Protein AF-A0A4Y2VXZ9-F1 (afdb_monomer)

Solvent-accessible surface area (backbone atoms only — not comparable to full-atom values): 6404 Å² total; per-residue (Å²): 138,85,86,81,82,82,77,80,78,77,69,82,78,75,83,76,78,92,72,75,93,75,74,87,77,81,75,93,69,61,68,48,72,43,82,75,69,69,47,75,41,76,69,58,92,88,53,95,68,90,84,76,66,74,90,73,40,62,92,60,94,45,78,67,81,69,86,45,65,45,99,84,66,49,77,50,90,66,58,42,84,80,87,80,73,118

Foldseek 3Di:
DDDDDDDPCPDDDDDDDPDDDDDDPPDPWDWDADPVVRDIDTDDPPDPDDDDPPVPADPDQADPPDWDADPVRDTDDDRHDDDDDD

Secondary structure (DSSP, 8-state):
-------------------S--S-------EEE-TTT--EEE--TT-SS----GGGS-SS-------EE-TTSPEEP---------

InterPro domains:
  IPR001969 Aspartic peptidase, active site [PS00141] (41-52)
  IPR001995 Peptidase A2A, retrovirus, catalytic [PS50175] (39-73)
  IPR018061 Retropepsins [PF00077] (37-61)
  IPR021109 Aspartic peptidase domain superfamily [SSF50630] (39-76)

pLDDT: mean 74.98, std 20.1, range [30.22, 95.81]

Organism: Araneus ventricosus (NCBI:txid182803)

Radius of gyration: 17.64 Å; Cα contacts (8 Å, |Δi|>4): 61; chains: 1; bounding box: 41×48×35 Å

Structure (mmCIF, N/CA/C/O backbone):
data_AF-A0A4Y2VXZ9-F1
#
_entry.id   AF-A0A4Y2VXZ9-F1
#
loop_
_atom_site.group_PDB
_atom_site.id
_atom_site.type_s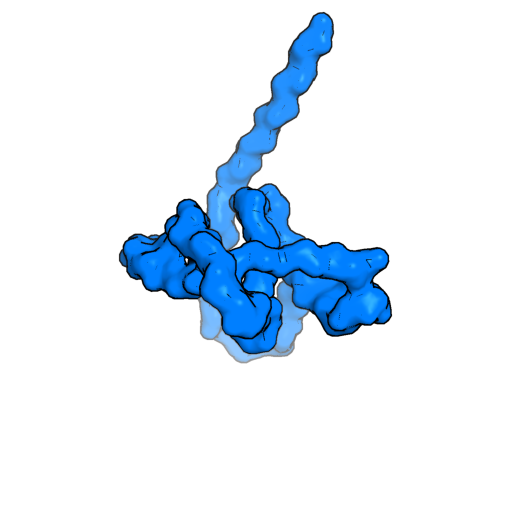ymbol
_atom_site.label_atom_id
_atom_site.label_alt_id
_atom_site.label_comp_id
_atom_site.label_asym_id
_atom_site.label_entity_id
_atom_site.label_seq_id
_atom_site.pdbx_PDB_ins_code
_atom_site.Cartn_x
_atom_site.Cartn_y
_atom_site.Cartn_z
_atom_site.occupancy
_atom_site.B_iso_or_equiv
_atom_site.auth_seq_id
_atom_site.auth_comp_id
_atom_site.auth_asym_id
_atom_site.auth_atom_id
_atom_site.pdbx_PDB_model_num
ATOM 1 N N . MET A 1 1 ? -31.154 -0.077 -22.024 1.00 35.06 1 MET A N 1
ATOM 2 C CA . MET A 1 1 ? -30.488 -1.381 -21.815 1.00 35.06 1 MET A CA 1
ATOM 3 C C . MET A 1 1 ? -29.420 -1.169 -20.754 1.00 35.06 1 MET A C 1
ATOM 5 O O . MET A 1 1 ? -28.371 -0.625 -21.066 1.00 35.06 1 MET A O 1
ATOM 9 N N . GLN A 1 2 ? -29.730 -1.451 -19.491 1.00 30.22 2 GLN A N 1
ATOM 10 C CA . GLN A 1 2 ? -28.789 -1.293 -18.382 1.00 30.22 2 GLN A CA 1
ATOM 11 C C . GLN A 1 2 ? -28.212 -2.677 -18.077 1.00 30.22 2 GLN A C 1
ATOM 13 O O . GLN A 1 2 ? -28.967 -3.588 -17.751 1.00 30.22 2 GLN A O 1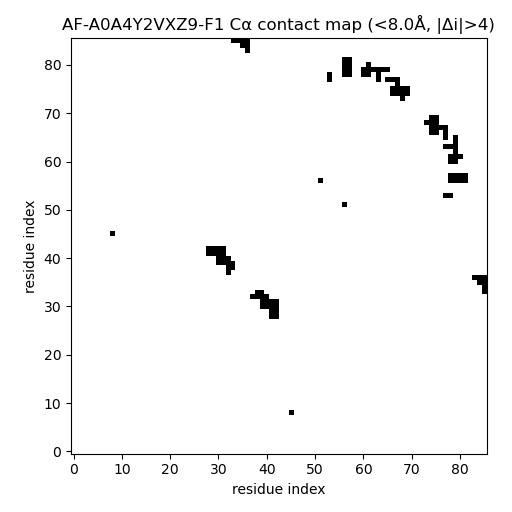
ATOM 18 N N . PHE A 1 3 ? -26.901 -2.851 -18.241 1.00 31.08 3 PHE A N 1
ATOM 19 C CA . PHE A 1 3 ? -26.212 -4.083 -17.864 1.00 31.08 3 PHE A CA 1
ATOM 20 C C . PHE A 1 3 ? -25.576 -3.881 -16.491 1.00 31.08 3 PHE A C 1
ATOM 22 O O . PHE A 1 3 ? -24.588 -3.163 -16.353 1.00 31.08 3 PHE A O 1
ATOM 29 N N . SER A 1 4 ? -26.168 -4.496 -15.473 1.00 34.59 4 SER A N 1
ATOM 30 C CA . SER A 1 4 ? -25.602 -4.571 -14.127 1.00 34.59 4 SER A CA 1
ATOM 31 C C . SER A 1 4 ? -24.703 -5.802 -14.060 1.00 34.59 4 SER A C 1
ATOM 33 O O . SER A 1 4 ? -25.198 -6.928 -14.096 1.00 34.59 4 SER A O 1
ATOM 35 N N . LEU A 1 5 ? -23.386 -5.611 -13.986 1.00 39.12 5 LEU A N 1
ATOM 36 C CA . LEU A 1 5 ? -22.449 -6.713 -13.775 1.00 39.12 5 LEU A CA 1
ATOM 37 C C . LEU A 1 5 ? -22.320 -6.953 -12.264 1.00 39.12 5 LEU A C 1
ATOM 39 O O . LEU A 1 5 ? -21.620 -6.224 -11.564 1.00 39.12 5 LEU A O 1
ATOM 43 N N . PHE A 1 6 ? -23.044 -7.945 -11.744 1.00 36.59 6 PHE A N 1
ATOM 44 C CA . PHE A 1 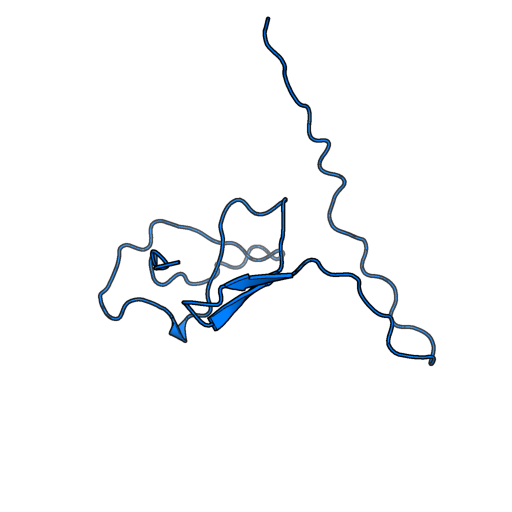6 ? -22.914 -8.370 -10.352 1.00 36.59 6 PHE A CA 1
ATOM 45 C C . PHE A 1 6 ? -21.594 -9.130 -10.179 1.00 36.59 6 PHE A C 1
ATOM 47 O O . PHE A 1 6 ? -21.498 -10.308 -10.517 1.00 36.59 6 PHE A O 1
ATOM 54 N N . PHE A 1 7 ? -20.565 -8.473 -9.641 1.00 42.62 7 PHE A N 1
ATOM 55 C CA . PHE A 1 7 ? -19.404 -9.186 -9.116 1.00 42.62 7 PHE A CA 1
ATOM 56 C C . PHE A 1 7 ? -19.757 -9.748 -7.740 1.00 42.62 7 PHE A C 1
ATOM 58 O O . PHE A 1 7 ? -19.832 -9.024 -6.748 1.00 42.62 7 PHE A O 1
ATOM 65 N N . GLN A 1 8 ? -19.982 -11.059 -7.671 1.00 43.59 8 GLN A N 1
ATOM 66 C CA . GLN A 1 8 ? -20.010 -11.771 -6.401 1.00 43.59 8 GLN A CA 1
ATOM 67 C C . GLN A 1 8 ? -18.576 -11.811 -5.862 1.00 43.59 8 GLN A C 1
ATOM 69 O O . GLN A 1 8 ? -17.751 -12.601 -6.321 1.00 43.59 8 GLN A O 1
ATOM 74 N N . PHE A 1 9 ? -18.259 -10.937 -4.904 1.00 48.12 9 PHE A N 1
ATOM 75 C CA . PHE A 1 9 ? -16.997 -10.990 -4.169 1.00 48.12 9 PHE A CA 1
ATOM 76 C C . PHE A 1 9 ? -16.983 -12.256 -3.299 1.00 48.12 9 PHE A C 1
ATOM 78 O O . PHE A 1 9 ? -17.378 -12.248 -2.135 1.00 48.12 9 PHE A O 1
ATOM 85 N N . SER A 1 10 ? -16.554 -13.375 -3.886 1.00 52.50 10 SER A N 1
ATOM 86 C CA . SER A 1 10 ? -16.166 -14.574 -3.146 1.00 52.50 10 SER A CA 1
ATOM 87 C C . SER A 1 10 ? -15.037 -14.183 -2.192 1.00 52.50 10 SER A C 1
ATOM 89 O O . SER A 1 10 ? -13.942 -13.845 -2.635 1.00 52.50 10 SER A O 1
ATOM 91 N N . GLY A 1 11 ? -15.341 -14.185 -0.894 1.00 51.94 11 GLY A N 1
ATOM 92 C CA . GLY A 1 11 ? -14.505 -13.657 0.176 1.00 51.94 11 GLY A CA 1
ATOM 93 C C . GLY A 1 11 ? -13.062 -14.169 0.223 1.00 51.94 11 GLY A C 1
ATOM 94 O O . GLY A 1 11 ? -12.681 -15.154 -0.411 1.00 51.94 11 GLY A O 1
ATOM 95 N N . LYS A 1 12 ? -12.262 -13.444 1.018 1.00 61.56 12 LYS A N 1
ATOM 96 C CA . LYS A 1 12 ? -10.838 -13.686 1.303 1.00 61.56 12 LYS A CA 1
ATOM 97 C C . LYS A 1 12 ? -10.535 -15.184 1.403 1.00 61.56 12 LYS A C 1
ATOM 99 O O . LYS A 1 12 ? -11.165 -15.899 2.179 1.00 61.56 12 LYS A O 1
ATOM 104 N N . LEU A 1 13 ? -9.543 -15.633 0.632 1.00 54.41 13 LEU A N 1
ATOM 105 C CA . LEU A 1 13 ? -9.091 -17.022 0.599 1.00 54.41 13 LEU A CA 1
ATOM 106 C C . LEU A 1 13 ? -8.791 -17.507 2.030 1.00 54.41 13 LEU A C 1
ATOM 108 O O . LEU A 1 13 ? -7.965 -16.907 2.721 1.00 54.41 13 LEU A O 1
ATOM 112 N N . ASN A 1 14 ? -9.440 -18.589 2.473 1.00 49.62 14 ASN A N 1
ATOM 113 C CA . ASN A 1 14 ? -9.120 -19.222 3.754 1.00 49.62 14 ASN A CA 1
ATOM 114 C C . ASN A 1 14 ? -7.613 -19.514 3.815 1.00 49.62 14 ASN A C 1
ATOM 116 O O . ASN A 1 14 ? -7.048 -20.078 2.871 1.00 49.62 14 ASN A O 1
ATOM 120 N N . ARG A 1 15 ? -6.955 -19.121 4.917 1.00 51.19 15 ARG A N 1
ATOM 121 C CA . ARG A 1 15 ? -5.530 -19.398 5.147 1.00 51.19 15 ARG A CA 1
ATOM 122 C C . ARG A 1 15 ? -5.313 -20.907 5.011 1.00 51.19 15 ARG A C 1
ATOM 124 O O . ARG A 1 15 ? -5.783 -21.677 5.843 1.00 51.19 15 ARG A O 1
ATOM 131 N N . ARG A 1 16 ? -4.615 -21.336 3.956 1.00 58.22 16 ARG A N 1
ATOM 132 C CA . ARG A 1 16 ? -4.282 -22.753 3.761 1.00 58.22 16 ARG A CA 1
ATOM 133 C C . ARG A 1 16 ? -3.290 -23.174 4.849 1.00 58.22 16 ARG A C 1
ATOM 135 O O . ARG A 1 16 ? -2.264 -22.518 5.020 1.00 58.22 16 ARG A O 1
ATOM 142 N N . SER A 1 17 ? -3.629 -24.231 5.592 1.00 50.44 17 SER A N 1
ATOM 143 C CA . SER A 1 17 ? -2.824 -24.773 6.695 1.00 50.44 17 SER A CA 1
ATOM 144 C C . SER A 1 17 ? -1.382 -25.051 6.255 1.00 50.44 17 SER A C 1
ATOM 146 O O . SER A 1 17 ? -1.136 -25.725 5.251 1.00 50.44 17 SER A O 1
ATOM 148 N N . SER A 1 18 ? -0.414 -24.539 7.014 1.00 52.91 18 SER A N 1
ATOM 149 C CA . SER A 1 18 ? 1.022 -24.742 6.806 1.00 52.91 18 SER A CA 1
ATOM 150 C C . SER A 1 18 ? 1.524 -26.013 7.496 1.00 52.91 18 SER A C 1
ATOM 152 O O . SER A 1 18 ? 2.547 -25.988 8.174 1.00 52.91 18 SER A O 1
ATOM 154 N N . THR A 1 19 ? 0.805 -27.125 7.364 1.00 48.25 19 THR A N 1
ATOM 155 C CA . THR A 1 19 ? 1.294 -28.429 7.820 1.00 48.25 19 THR A CA 1
ATOM 156 C C . THR A 1 19 ? 1.804 -29.244 6.630 1.00 48.25 19 THR A C 1
ATOM 158 O O . THR A 1 19 ? 1.171 -29.297 5.573 1.00 48.25 19 THR A O 1
ATOM 161 N N . GLY A 1 20 ? 2.983 -29.847 6.805 1.00 43.78 20 GLY A N 1
ATOM 162 C CA . GLY A 1 20 ? 3.514 -30.912 5.952 1.00 43.78 20 GLY A CA 1
ATOM 163 C C . GLY A 1 20 ? 4.565 -30.481 4.929 1.00 43.78 20 GLY A C 1
ATOM 164 O O . GLY A 1 20 ? 4.222 -29.999 3.854 1.00 43.78 20 GLY A O 1
ATOM 165 N N . LEU A 1 21 ? 5.828 -30.706 5.306 1.00 51.84 21 LEU A N 1
ATOM 166 C CA . LEU A 1 21 ? 7.026 -30.902 4.479 1.00 51.84 21 LEU A CA 1
ATOM 167 C C . LEU A 1 21 ? 6.722 -31.311 3.024 1.00 51.84 21 LEU A C 1
ATOM 169 O O . LEU A 1 21 ? 6.144 -32.368 2.7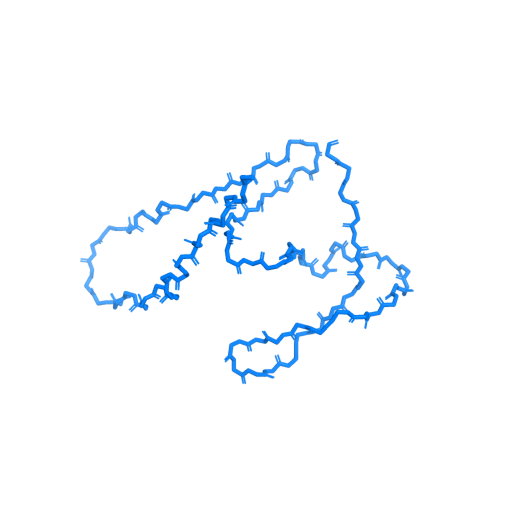88 1.00 51.84 21 LEU A O 1
ATOM 173 N N . GLY A 1 22 ? 7.153 -30.502 2.054 1.00 43.28 22 GLY A N 1
ATOM 174 C CA . GLY A 1 22 ? 7.099 -30.857 0.634 1.00 43.28 22 GLY A CA 1
ATOM 175 C C . GLY A 1 22 ? 6.936 -29.639 -0.268 1.00 43.28 22 GLY A C 1
ATOM 176 O O . GLY A 1 22 ? 5.848 -29.080 -0.334 1.00 43.28 22 GLY A O 1
ATOM 177 N N . ASN A 1 23 ? 8.043 -29.262 -0.918 1.00 49.78 23 ASN A N 1
ATOM 178 C CA . ASN A 1 23 ? 8.225 -28.356 -2.059 1.00 49.78 23 ASN A CA 1
ATOM 179 C C . ASN A 1 23 ? 7.323 -27.116 -2.152 1.00 49.78 23 ASN A C 1
ATOM 181 O O . ASN A 1 23 ? 6.119 -27.207 -2.382 1.00 49.78 23 ASN A O 1
ATOM 185 N N . ASP A 1 24 ? 7.981 -25.956 -2.047 1.00 54.25 24 ASP A N 1
ATOM 186 C CA . ASP A 1 24 ? 7.511 -24.607 -2.373 1.00 54.25 24 ASP A CA 1
ATOM 187 C C . ASP A 1 24 ? 6.229 -24.592 -3.214 1.00 54.25 24 ASP A C 1
ATOM 189 O O . ASP A 1 24 ? 6.219 -24.777 -4.433 1.00 54.25 24 ASP A O 1
ATOM 193 N N . ARG A 1 25 ? 5.110 -24.399 -2.515 1.00 55.59 25 ARG A N 1
ATOM 194 C CA . ARG A 1 25 ? 3.772 -24.328 -3.093 1.00 55.59 25 ARG A CA 1
ATOM 195 C C . ARG A 1 25 ? 3.715 -23.076 -3.961 1.00 55.59 25 ARG A C 1
ATOM 197 O O . ARG A 1 25 ? 3.455 -21.993 -3.441 1.00 55.59 25 ARG A O 1
ATOM 204 N N . GLN A 1 26 ? 3.987 -23.215 -5.259 1.00 63.22 26 GLN A N 1
ATOM 205 C CA . GLN A 1 26 ? 3.964 -22.112 -6.218 1.00 63.22 26 GLN A CA 1
ATOM 206 C C . GLN A 1 26 ? 2.597 -21.420 -6.165 1.00 63.22 26 GLN A C 1
ATOM 208 O O . GLN A 1 26 ? 1.584 -21.927 -6.645 1.00 63.22 26 GLN A O 1
ATOM 213 N N . VAL A 1 27 ? 2.552 -20.258 -5.516 1.00 67.69 27 VAL A N 1
ATOM 214 C CA . VAL A 1 27 ? 1.345 -19.439 -5.464 1.00 67.69 27 VAL A CA 1
ATOM 215 C C . VAL A 1 27 ? 1.294 -18.650 -6.766 1.00 67.69 27 VAL A C 1
ATOM 217 O O . VAL A 1 27 ? 2.055 -17.695 -6.936 1.00 67.69 27 VAL A O 1
ATOM 220 N N . ASN A 1 28 ? 0.400 -19.043 -7.675 1.00 79.44 28 ASN A N 1
ATOM 221 C CA . ASN A 1 28 ? 0.129 -18.316 -8.917 1.00 79.44 28 ASN A CA 1
ATOM 222 C C . ASN A 1 28 ? -0.502 -16.954 -8.595 1.00 79.44 28 ASN A C 1
ATOM 224 O O . ASN A 1 28 ? -1.718 -16.821 -8.485 1.00 79.44 28 ASN A O 1
ATOM 228 N N . ARG A 1 29 ? 0.346 -15.943 -8.392 1.00 85.56 29 ARG A N 1
ATOM 229 C CA . ARG A 1 29 ? -0.043 -14.545 -8.189 1.00 85.56 29 ARG A CA 1
ATOM 230 C C . ARG A 1 29 ? 0.163 -13.775 -9.482 1.00 85.56 29 ARG A C 1
ATOM 232 O O . ARG A 1 29 ? 1.235 -13.850 -10.076 1.00 85.56 29 ARG A O 1
ATOM 239 N N . ILE A 1 30 ? -0.839 -12.999 -9.882 1.00 91.62 30 ILE A N 1
ATOM 240 C CA . ILE A 1 30 ? -0.709 -12.082 -11.014 1.00 91.62 30 ILE A CA 1
ATOM 241 C C . ILE A 1 30 ? 0.085 -10.863 -10.540 1.00 91.62 30 ILE A C 1
ATOM 243 O O . ILE A 1 30 ? -0.291 -10.200 -9.571 1.00 91.62 30 ILE A O 1
ATOM 247 N N . MET A 1 31 ? 1.196 -10.576 -11.217 1.00 92.06 31 MET A N 1
ATOM 248 C CA . MET A 1 31 ? 2.011 -9.393 -10.961 1.00 92.06 31 MET A CA 1
ATOM 249 C C . MET A 1 31 ? 2.005 -8.468 -12.172 1.00 92.06 31 MET A C 1
ATOM 251 O O . MET A 1 31 ? 2.232 -8.914 -13.295 1.00 92.06 31 MET A O 1
ATOM 255 N N . LEU A 1 32 ? 1.809 -7.174 -11.932 1.00 92.00 32 LEU A N 1
ATOM 256 C CA . LEU A 1 32 ? 1.997 -6.127 -12.929 1.00 92.00 32 LEU A CA 1
ATOM 257 C C . LEU A 1 32 ? 3.380 -5.504 -12.732 1.00 92.00 32 LEU A C 1
ATOM 259 O O . LEU A 1 32 ? 3.676 -4.983 -11.658 1.00 92.00 32 L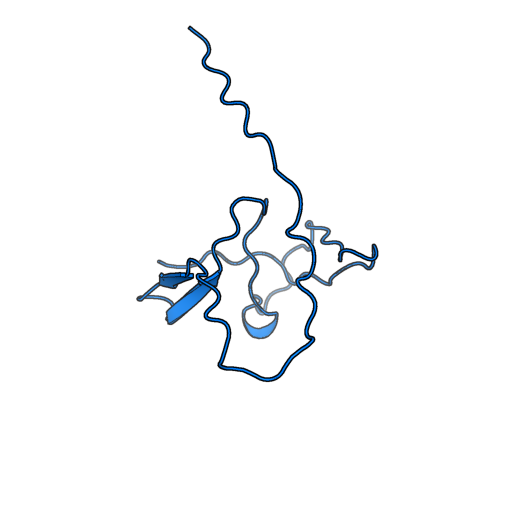EU A O 1
ATOM 263 N N . ALA A 1 33 ? 4.225 -5.556 -13.759 1.00 93.25 33 ALA A N 1
ATOM 264 C CA . ALA A 1 33 ? 5.542 -4.931 -13.748 1.00 93.25 33 ALA A CA 1
ATOM 265 C C . ALA A 1 33 ? 5.536 -3.676 -14.626 1.00 93.25 33 ALA A C 1
ATOM 267 O O . ALA A 1 33 ? 5.380 -3.771 -15.843 1.00 93.25 33 ALA A O 1
ATOM 268 N N . ASP A 1 34 ? 5.755 -2.516 -14.011 1.00 90.94 34 ASP A N 1
ATOM 269 C CA . ASP A 1 34 ? 5.976 -1.267 -14.732 1.00 90.94 34 ASP A CA 1
ATOM 270 C C . ASP A 1 34 ? 7.474 -1.117 -15.036 1.00 90.94 34 ASP A C 1
ATOM 272 O O . ASP A 1 34 ? 8.318 -0.998 -14.142 1.00 90.94 34 ASP A O 1
ATOM 276 N N . ARG A 1 35 ? 7.820 -1.137 -16.326 1.00 90.88 35 ARG A N 1
ATOM 277 C CA . ARG A 1 35 ? 9.211 -1.052 -16.782 1.00 90.88 35 ARG A CA 1
ATOM 278 C C . ARG A 1 35 ? 9.798 0.351 -16.667 1.00 90.88 35 ARG A C 1
ATOM 280 O O . ARG A 1 35 ? 11.027 0.444 -16.651 1.00 90.88 35 ARG A O 1
ATOM 287 N N . ILE A 1 36 ? 8.976 1.397 -16.601 1.00 91.50 36 ILE A N 1
ATOM 288 C CA . ILE A 1 36 ? 9.434 2.785 -16.502 1.00 91.50 36 ILE A CA 1
ATOM 289 C C . ILE A 1 36 ? 9.757 3.106 -15.044 1.00 91.50 36 ILE A C 1
ATOM 291 O O . ILE A 1 36 ? 10.896 3.459 -14.742 1.00 91.50 36 ILE A O 1
ATOM 295 N N . SER A 1 37 ? 8.823 2.872 -14.117 1.00 86.88 37 SER A N 1
ATOM 296 C CA . SER A 1 37 ? 9.074 3.102 -12.684 1.00 86.88 37 SER A CA 1
ATOM 297 C C . SER A 1 37 ? 9.869 1.991 -11.984 1.00 86.88 37 SER A C 1
ATOM 299 O O . SER A 1 37 ? 10.309 2.181 -10.850 1.00 86.88 37 SER A O 1
ATOM 301 N N . LYS A 1 38 ? 10.061 0.836 -12.641 1.00 90.69 38 LYS A N 1
ATOM 302 C CA . LYS A 1 38 ? 10.667 -0.390 -12.078 1.00 90.69 38 LYS A CA 1
ATOM 303 C C . LYS A 1 38 ? 9.894 -0.976 -10.891 1.00 90.69 38 LYS A C 1
ATOM 305 O O . LYS A 1 38 ? 10.432 -1.789 -10.138 1.00 90.69 38 LYS A O 1
ATOM 310 N N . LEU A 1 39 ? 8.628 -0.596 -10.733 1.00 92.75 39 LEU A N 1
ATOM 311 C CA . LEU A 1 39 ? 7.750 -1.108 -9.689 1.00 92.75 39 LEU A CA 1
ATOM 312 C C . LEU A 1 39 ? 7.084 -2.416 -10.118 1.00 92.75 39 LEU A C 1
ATOM 314 O O . LEU A 1 39 ? 6.809 -2.654 -11.295 1.00 92.75 39 LEU A O 1
ATOM 318 N N . ARG A 1 40 ? 6.799 -3.264 -9.130 1.00 93.38 40 ARG A N 1
ATOM 319 C CA . ARG A 1 40 ? 5.998 -4.477 -9.300 1.00 93.38 40 ARG A CA 1
ATOM 320 C C . ARG A 1 40 ? 4.831 -4.436 -8.331 1.00 93.38 40 ARG A C 1
ATOM 322 O O . ARG A 1 40 ? 5.042 -4.301 -7.128 1.00 93.38 40 ARG A O 1
ATOM 329 N N . PHE A 1 41 ? 3.628 -4.592 -8.858 1.00 93.50 41 PHE A N 1
ATOM 330 C CA . PHE A 1 41 ? 2.390 -4.610 -8.094 1.00 93.50 41 PHE A CA 1
ATOM 331 C C . PHE A 1 41 ? 1.826 -6.021 -8.071 1.00 93.50 41 PHE A C 1
ATOM 333 O O . PHE A 1 41 ? 1.828 -6.716 -9.087 1.00 93.50 41 PHE A O 1
ATOM 340 N N . LEU A 1 42 ? 1.332 -6.440 -6.911 1.00 95.44 42 LEU A N 1
ATOM 341 C CA . LEU A 1 42 ? 0.433 -7.581 -6.826 1.00 95.44 42 LEU A CA 1
ATOM 342 C C . LEU A 1 42 ? -0.947 -7.114 -7.295 1.00 95.44 42 LEU A C 1
ATOM 344 O O . LEU A 1 42 ? -1.454 -6.124 -6.774 1.00 95.44 42 LEU A O 1
ATOM 348 N N . VAL A 1 43 ? -1.537 -7.802 -8.271 1.00 93.62 43 VAL A N 1
ATOM 349 C CA . VAL A 1 43 ? -2.892 -7.473 -8.723 1.00 93.62 43 VAL A CA 1
ATOM 350 C C . VAL A 1 43 ? -3.890 -8.003 -7.697 1.00 93.62 43 VAL A C 1
ATOM 352 O O . VAL A 1 43 ? -4.021 -9.214 -7.526 1.00 93.62 43 VAL A O 1
ATOM 355 N N . ASP A 1 44 ? -4.579 -7.085 -7.024 1.00 91.88 44 ASP A N 1
ATOM 356 C CA . ASP A 1 44 ? -5.697 -7.364 -6.125 1.00 91.88 44 ASP A CA 1
ATOM 357 C C . ASP A 1 44 ? -6.945 -6.656 -6.662 1.00 91.88 44 ASP A C 1
ATOM 359 O O . ASP A 1 44 ? -7.106 -5.447 -6.509 1.00 91.88 44 ASP A O 1
ATOM 363 N N . THR A 1 45 ? -7.816 -7.402 -7.341 1.00 92.00 45 THR A N 1
ATOM 364 C CA . THR A 1 45 ? -9.044 -6.853 -7.939 1.00 92.00 45 THR A CA 1
ATOM 365 C C . THR A 1 45 ? -10.105 -6.488 -6.899 1.00 92.00 45 THR A C 1
ATOM 367 O O . THR A 1 45 ? -11.114 -5.895 -7.262 1.00 92.00 45 THR A O 1
ATOM 370 N N . GLY A 1 46 ? -9.917 -6.871 -5.630 1.00 91.25 46 GLY A N 1
ATOM 371 C CA . GLY A 1 46 ? -10.803 -6.506 -4.525 1.00 91.25 46 GLY A CA 1
ATOM 372 C C . GLY A 1 46 ? -10.381 -5.239 -3.779 1.00 91.25 46 GLY A C 1
ATOM 373 O O . GLY A 1 46 ? -11.056 -4.862 -2.825 1.00 91.25 46 GLY A O 1
ATOM 374 N N . ALA A 1 47 ? -9.270 -4.608 -4.164 1.00 90.94 47 ALA A N 1
ATOM 375 C CA . ALA A 1 47 ? -8.779 -3.393 -3.527 1.00 90.94 47 ALA A CA 1
ATOM 376 C C . ALA A 1 47 ? -9.331 -2.128 -4.207 1.00 90.94 47 ALA A C 1
ATOM 378 O O . ALA A 1 47 ? -9.216 -1.972 -5.420 1.00 90.94 47 ALA A O 1
ATOM 379 N N . ASP A 1 48 ? -9.836 -1.180 -3.410 1.00 91.12 48 ASP A N 1
ATOM 380 C CA . ASP A 1 48 ? -10.297 0.130 -3.904 1.00 91.12 48 ASP A CA 1
ATOM 381 C C . ASP A 1 48 ? -9.140 1.054 -4.324 1.00 91.12 48 ASP A C 1
ATOM 383 O O . ASP A 1 48 ? -9.308 1.961 -5.140 1.00 91.12 48 ASP A O 1
ATOM 387 N N . VAL A 1 49 ? -7.950 0.858 -3.742 1.00 91.00 49 VAL A N 1
ATOM 388 C CA . VAL A 1 49 ? -6.771 1.705 -3.964 1.00 91.00 49 VAL A CA 1
ATOM 389 C C . VAL A 1 49 ? -5.496 0.879 -4.108 1.00 91.00 49 V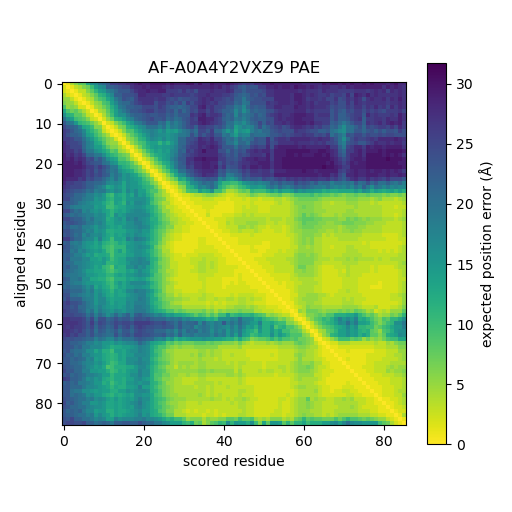AL A C 1
ATOM 391 O O . VAL A 1 49 ? -5.307 -0.139 -3.444 1.00 91.00 49 VAL A O 1
ATOM 394 N N . SER A 1 50 ? -4.570 1.361 -4.938 1.00 92.00 50 SER A N 1
ATOM 395 C CA . SER A 1 50 ? -3.189 0.865 -4.967 1.00 92.00 50 SER A CA 1
ATOM 396 C C . SER A 1 50 ? -2.356 1.533 -3.872 1.00 92.00 50 SER A C 1
ATOM 398 O O . SER A 1 50 ? -2.495 2.731 -3.627 1.00 92.00 50 SER A O 1
ATOM 400 N N . VAL A 1 51 ? -1.451 0.781 -3.246 1.00 93.00 51 VAL A N 1
ATOM 401 C CA . VAL A 1 51 ? -0.579 1.279 -2.171 1.00 93.00 51 VAL A CA 1
ATOM 402 C C . VAL A 1 51 ? 0.895 1.161 -2.541 1.00 93.00 51 VAL A C 1
ATOM 404 O O . VAL A 1 51 ? 1.308 0.242 -3.246 1.00 93.00 51 VAL A O 1
ATOM 407 N N . LEU A 1 52 ? 1.696 2.096 -2.033 1.00 92.75 52 LEU A N 1
ATOM 408 C CA . LEU A 1 52 ? 3.153 2.057 -2.100 1.00 92.75 52 LEU A CA 1
ATOM 409 C C . LEU A 1 52 ? 3.728 2.051 -0.678 1.00 92.75 52 LEU A C 1
ATOM 411 O O . LEU A 1 52 ? 3.146 2.675 0.212 1.00 92.75 52 LEU A O 1
ATOM 415 N N . PRO A 1 53 ? 4.882 1.399 -0.457 1.00 92.38 53 PRO A N 1
ATOM 416 C CA . PRO A 1 53 ? 5.644 1.560 0.776 1.00 92.38 53 PRO A CA 1
ATOM 417 C C . PRO A 1 53 ? 5.956 3.031 1.089 1.00 92.38 53 PRO A C 1
ATOM 419 O O . PRO A 1 53 ? 6.156 3.841 0.181 1.00 92.38 53 PRO A O 1
ATOM 422 N N . ASN A 1 54 ? 6.067 3.358 2.379 1.00 89.19 54 ASN A N 1
ATOM 423 C CA . ASN A 1 54 ? 6.282 4.727 2.865 1.00 89.19 54 ASN A CA 1
ATOM 424 C C . ASN A 1 54 ? 7.522 5.422 2.275 1.00 89.19 54 ASN A C 1
ATOM 426 O O . ASN A 1 54 ? 7.511 6.635 2.119 1.00 89.19 54 ASN A O 1
ATOM 430 N N . TYR A 1 55 ? 8.566 4.688 1.886 1.00 88.44 55 TYR A N 1
ATOM 431 C CA . TYR A 1 55 ? 9.770 5.285 1.306 1.00 88.44 55 TYR A CA 1
ATOM 432 C C . TYR A 1 55 ? 9.518 5.948 -0.059 1.00 88.44 55 TYR A C 1
ATOM 434 O O . TYR A 1 55 ? 10.328 6.749 -0.519 1.00 88.44 55 TYR A O 1
ATOM 442 N N . TYR A 1 56 ? 8.394 5.633 -0.711 1.00 88.50 56 TYR A N 1
ATOM 443 C CA . TYR A 1 56 ? 7.949 6.297 -1.933 1.00 88.50 56 TYR A CA 1
ATOM 444 C C . TYR A 1 56 ? 7.065 7.519 -1.683 1.00 88.50 56 TYR A C 1
ATOM 446 O O . TYR A 1 56 ? 6.631 8.137 -2.664 1.00 88.50 56 TYR A O 1
ATOM 454 N N . ALA A 1 57 ? 6.776 7.848 -0.423 1.00 86.38 57 ALA A N 1
ATOM 455 C CA . ALA A 1 57 ? 5.961 8.997 -0.073 1.00 86.38 57 ALA A CA 1
ATOM 456 C C . ALA A 1 57 ? 6.577 10.300 -0.618 1.00 86.38 57 ALA A C 1
ATOM 458 O O . ALA A 1 57 ? 7.805 10.434 -0.681 1.00 86.38 57 ALA A O 1
ATOM 459 N N . PRO A 1 58 ? 5.747 11.270 -1.037 1.00 82.12 58 PRO A N 1
ATOM 460 C CA . PRO A 1 58 ? 6.210 12.622 -1.310 1.00 82.12 58 PRO A CA 1
ATOM 461 C C . PRO A 1 58 ? 6.926 13.205 -0.083 1.00 82.12 58 PRO A C 1
ATOM 463 O O . PRO A 1 58 ? 6.526 12.960 1.049 1.00 82.12 58 PRO A O 1
ATOM 466 N N . LYS A 1 59 ? 7.972 14.010 -0.309 1.00 75.25 59 LYS A N 1
ATOM 467 C CA . LYS A 1 59 ? 8.664 14.730 0.777 1.00 75.25 59 LYS A CA 1
ATOM 468 C C . LYS A 1 59 ? 7.831 15.870 1.369 1.00 75.25 59 LYS A C 1
ATOM 470 O O . LYS A 1 59 ? 8.121 16.312 2.470 1.00 75.25 59 LYS A O 1
ATOM 475 N N . ALA A 1 60 ? 6.868 16.382 0.605 1.00 69.56 60 ALA A N 1
ATOM 476 C CA . ALA A 1 60 ? 5.967 17.431 1.053 1.00 69.56 60 ALA A CA 1
ATOM 477 C C . ALA A 1 60 ? 4.764 16.811 1.765 1.00 69.56 60 ALA A C 1
ATOM 479 O O . ALA A 1 60 ? 4.209 15.821 1.273 1.00 69.56 60 ALA A O 1
ATOM 480 N N . ASP A 1 61 ? 4.350 17.432 2.869 1.00 61.38 61 ASP A N 1
ATOM 481 C CA . ASP A 1 61 ? 3.123 17.094 3.584 1.00 61.38 61 ASP A CA 1
ATOM 482 C C . ASP A 1 61 ? 1.937 17.242 2.632 1.00 61.38 61 ASP A C 1
ATOM 484 O O . ASP A 1 61 ? 1.456 18.334 2.335 1.00 61.38 61 ASP A O 1
ATOM 488 N N . SER A 1 62 ? 1.493 16.114 2.091 1.00 63.53 62 SER A N 1
ATOM 489 C CA . SER A 1 62 ? 0.267 16.039 1.311 1.00 63.53 62 SER A CA 1
ATOM 490 C C . SER A 1 62 ? -0.847 15.605 2.251 1.00 63.53 62 SER A C 1
ATOM 492 O O . SER A 1 62 ? -0.650 14.715 3.081 1.00 63.53 62 SER A O 1
ATOM 494 N N . SER A 1 63 ? -2.003 16.269 2.157 1.00 64.69 63 SER A N 1
ATOM 495 C CA . SER A 1 63 ? -3.136 16.021 3.049 1.00 64.69 63 SER A CA 1
ATOM 496 C C . SER A 1 63 ? -3.474 14.526 3.092 1.00 64.69 63 SER A C 1
ATOM 498 O O . SER A 1 63 ? -3.658 13.852 2.073 1.00 64.69 63 SER A O 1
ATOM 500 N N . ASN A 1 64 ? -3.531 13.990 4.310 1.00 66.44 64 ASN A N 1
ATOM 501 C CA . ASN A 1 64 ? -3.884 12.602 4.572 1.00 66.44 64 ASN A CA 1
ATOM 502 C C . ASN A 1 64 ? -5.402 12.466 4.710 1.00 66.44 64 ASN A C 1
ATOM 504 O O . ASN A 1 64 ? -5.934 12.349 5.809 1.00 66.44 64 ASN A O 1
ATOM 508 N N . GLU A 1 65 ? -6.102 12.494 3.581 1.00 77.44 65 GLU A N 1
ATOM 509 C CA . GLU A 1 65 ? -7.562 12.318 3.550 1.00 77.44 65 GLU A CA 1
ATOM 510 C C . GLU A 1 65 ? -7.991 10.843 3.560 1.00 77.44 65 GLU A C 1
ATOM 512 O O . GLU A 1 65 ? -9.152 10.538 3.819 1.00 77.44 65 GLU A O 1
ATOM 517 N N . LEU A 1 66 ? -7.078 9.911 3.260 1.00 85.50 66 LEU A N 1
ATOM 518 C CA . LEU A 1 66 ? -7.387 8.482 3.182 1.00 85.50 66 LEU A CA 1
ATOM 519 C C . LEU A 1 66 ? -7.207 7.804 4.542 1.00 85.50 66 LEU A C 1
ATOM 521 O O . LEU A 1 66 ? -6.119 7.809 5.114 1.00 85.50 66 LEU A O 1
ATOM 525 N N . LEU A 1 67 ? -8.265 7.155 5.027 1.00 88.44 67 LEU A N 1
ATOM 526 C CA . LEU A 1 67 ? -8.206 6.254 6.173 1.00 88.44 67 LEU A CA 1
ATOM 527 C C . LEU A 1 67 ? -8.063 4.813 5.679 1.00 88.44 67 LEU A C 1
ATOM 529 O O . LEU A 1 67 ? -8.976 4.277 5.058 1.00 88.44 67 LEU A O 1
ATOM 533 N N . LEU A 1 68 ? -6.937 4.176 5.995 1.00 90.25 68 LEU A N 1
ATOM 534 C CA . LEU A 1 68 ? -6.750 2.742 5.791 1.00 90.25 68 LEU A CA 1
ATOM 535 C C . LEU A 1 68 ? -6.813 2.020 7.135 1.00 90.25 68 LEU A C 1
ATOM 537 O O . LEU A 1 68 ? -6.203 2.455 8.114 1.00 90.25 68 LEU A O 1
ATOM 541 N N . LEU A 1 69 ? -7.538 0.905 7.166 1.00 91.94 69 LEU A N 1
ATOM 542 C CA . LEU A 1 69 ? -7.655 0.039 8.332 1.00 91.94 69 LEU A CA 1
ATOM 543 C C . LEU A 1 69 ? -7.072 -1.331 8.001 1.00 91.94 69 LEU A C 1
ATOM 545 O O . LEU A 1 69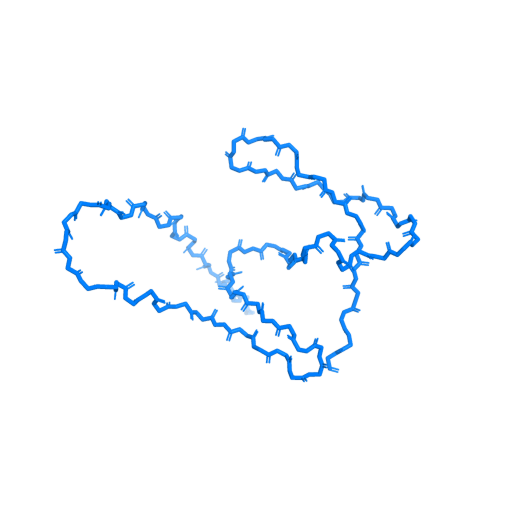 ? -7.360 -1.917 6.957 1.00 91.94 69 LEU A O 1
ATOM 549 N N . ALA A 1 70 ? -6.256 -1.853 8.907 1.00 91.75 70 ALA A N 1
ATOM 550 C CA . ALA A 1 70 ? -5.851 -3.244 8.869 1.00 91.75 70 ALA A CA 1
ATOM 551 C C . ALA A 1 70 ? -7.049 -4.156 9.185 1.00 91.75 70 ALA A C 1
ATOM 553 O O . ALA A 1 70 ? -8.068 -3.728 9.727 1.00 91.75 70 ALA A O 1
ATOM 554 N N . ALA A 1 71 ? -6.920 -5.450 8.886 1.00 89.31 71 ALA A N 1
ATOM 555 C CA . ALA A 1 71 ? -7.985 -6.426 9.131 1.00 89.31 71 ALA A CA 1
ATOM 556 C C . ALA A 1 71 ? -8.395 -6.542 10.615 1.00 89.31 71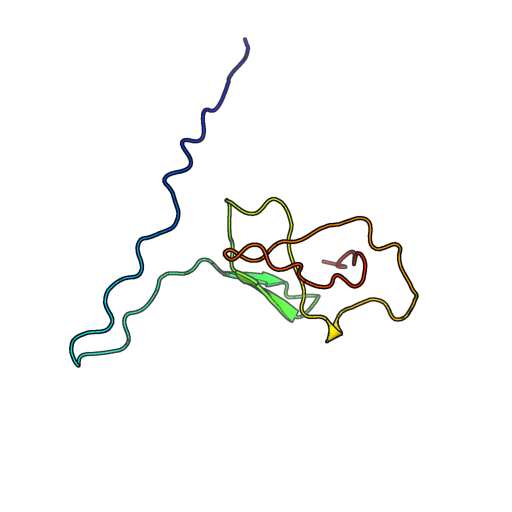 ALA A C 1
ATOM 558 O O . ALA A 1 71 ? -9.491 -7.005 10.907 1.00 89.31 71 ALA A O 1
ATOM 559 N N . ASN A 1 72 ? -7.530 -6.121 11.540 1.00 94.62 72 ASN A N 1
ATOM 560 C CA . ASN A 1 72 ? -7.795 -6.052 12.978 1.00 94.62 72 ASN A CA 1
ATOM 561 C C . ASN A 1 72 ? -8.372 -4.691 13.431 1.00 94.62 72 ASN A C 1
ATOM 563 O O . ASN A 1 72 ? -8.432 -4.427 14.627 1.00 94.62 72 ASN A O 1
ATOM 567 N N . GLY A 1 73 ? -8.731 -3.803 12.499 1.00 93.44 73 GLY A N 1
ATOM 568 C CA . GLY A 1 73 ? -9.278 -2.475 12.783 1.00 93.44 73 GLY A CA 1
ATOM 569 C C . GLY A 1 73 ? -8.243 -1.405 13.143 1.00 93.44 73 GLY A C 1
ATOM 570 O O . GLY A 1 73 ? -8.616 -0.249 13.327 1.00 93.44 73 GLY A O 1
ATOM 571 N N . THR A 1 74 ? -6.948 -1.729 13.227 1.00 95.81 74 THR A N 1
ATOM 572 C CA . THR A 1 74 ? -5.914 -0.720 13.503 1.00 95.81 74 THR A CA 1
ATOM 573 C C . THR A 1 74 ? -5.743 0.225 12.315 1.00 95.81 74 THR A C 1
ATOM 575 O O . THR A 1 74 ? -5.662 -0.213 11.166 1.00 95.81 74 THR A O 1
ATOM 578 N N . LYS A 1 75 ? -5.635 1.529 12.590 1.00 94.31 75 LYS A N 1
ATOM 579 C CA . LYS A 1 75 ? -5.336 2.541 11.573 1.00 94.31 75 LYS A CA 1
ATOM 580 C C . LYS A 1 75 ? -3.930 2.343 11.003 1.00 94.31 75 LYS A C 1
ATOM 582 O O . LYS A 1 75 ? -2.956 2.279 11.747 1.00 94.31 75 LYS A O 1
ATOM 587 N N . ILE A 1 76 ? -3.830 2.301 9.679 1.00 92.19 76 ILE A N 1
ATOM 588 C CA . ILE A 1 76 ? -2.564 2.324 8.945 1.00 92.19 76 ILE A CA 1
ATOM 589 C C . ILE A 1 76 ? -2.243 3.785 8.617 1.00 92.19 76 ILE A C 1
ATOM 591 O O . ILE A 1 76 ? -3.076 4.501 8.058 1.00 92.19 76 ILE A O 1
ATOM 595 N N . SER A 1 77 ? -1.034 4.231 8.959 1.00 90.88 77 SER A N 1
ATOM 596 C CA . SER A 1 77 ? -0.564 5.574 8.614 1.00 90.88 77 SER A CA 1
ATOM 597 C C . SER A 1 77 ? -0.410 5.728 7.102 1.00 90.88 77 SER A C 1
ATOM 599 O O . SER A 1 77 ? 0.249 4.915 6.451 1.00 90.88 77 SER A O 1
ATOM 601 N N . THR A 1 78 ? -0.986 6.793 6.552 1.00 89.06 78 THR A N 1
ATOM 602 C CA . THR A 1 78 ? -0.818 7.194 5.152 1.00 89.06 78 THR A CA 1
ATOM 603 C C . THR A 1 78 ? 0.116 8.397 5.059 1.00 89.06 78 THR A C 1
ATOM 605 O O . THR A 1 78 ? 0.287 9.138 6.027 1.00 89.06 78 THR A O 1
ATOM 608 N N . PHE A 1 79 ? 0.729 8.589 3.893 1.00 87.88 79 PHE A N 1
ATOM 609 C CA . PHE A 1 79 ? 1.716 9.649 3.657 1.00 87.88 79 PHE A CA 1
ATOM 610 C C . PHE A 1 79 ? 1.412 10.397 2.351 1.00 87.88 79 PHE A C 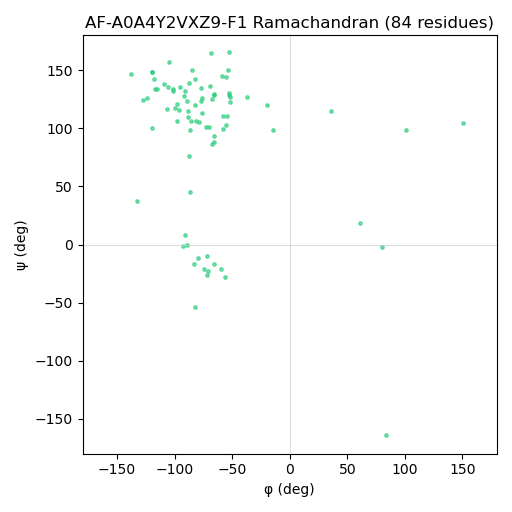1
ATOM 612 O O . PHE A 1 79 ? 2.308 10.716 1.575 1.00 87.88 79 PHE A O 1
ATOM 619 N N . GLY A 1 80 ? 0.123 10.597 2.077 1.00 88.25 80 GLY A N 1
ATOM 620 C CA . GLY A 1 80 ? -0.370 11.241 0.866 1.00 88.25 80 GLY A CA 1
ATOM 621 C C . GLY A 1 80 ? -0.502 10.334 -0.357 1.00 88.25 80 GLY A C 1
ATOM 622 O O . GLY A 1 80 ? -0.537 9.104 -0.270 1.00 88.25 80 GLY A O 1
ATOM 623 N N . ARG A 1 81 ? -0.633 10.969 -1.527 1.00 87.19 81 ARG A N 1
ATOM 624 C CA . ARG A 1 81 ? -0.892 10.316 -2.819 1.00 87.19 81 ARG A CA 1
ATOM 625 C C . ARG A 1 81 ? 0.258 10.582 -3.784 1.00 87.19 81 ARG A C 1
ATOM 627 O O . ARG A 1 81 ? 0.793 11.686 -3.845 1.00 87.19 81 ARG A O 1
ATOM 634 N N . ARG A 1 82 ? 0.604 9.580 -4.592 1.00 86.38 82 ARG A N 1
ATOM 635 C CA . ARG A 1 82 ? 1.638 9.687 -5.626 1.00 86.38 82 ARG A CA 1
ATOM 636 C C . ARG A 1 82 ? 1.089 9.240 -6.970 1.00 86.38 82 ARG A C 1
ATOM 638 O O . ARG A 1 82 ? 0.651 8.105 -7.117 1.00 86.38 82 ARG A O 1
ATOM 645 N N . ARG A 1 83 ? 1.183 10.116 -7.971 1.00 87.56 83 ARG A N 1
ATOM 646 C CA . ARG A 1 83 ? 0.951 9.744 -9.368 1.00 87.56 83 ARG A CA 1
ATOM 647 C C . ARG A 1 83 ? 2.222 9.115 -9.927 1.00 87.56 83 ARG A C 1
ATOM 649 O O . ARG A 1 83 ? 3.281 9.746 -9.929 1.00 87.56 83 ARG A O 1
ATOM 656 N N . LEU A 1 84 ? 2.123 7.871 -10.377 1.00 87.62 84 LEU A N 1
ATOM 657 C CA . LEU A 1 84 ? 3.214 7.206 -11.078 1.00 87.62 84 LEU A CA 1
ATOM 658 C C . LEU A 1 84 ? 3.272 7.724 -12.514 1.00 87.62 84 LEU A C 1
ATOM 660 O O . LEU A 1 84 ? 2.241 7.875 -13.168 1.00 87.62 84 LEU A O 1
ATOM 664 N N . LYS A 1 85 ? 4.482 8.037 -12.976 1.00 81.44 85 LYS A N 1
ATOM 665 C CA . LYS A 1 85 ? 4.753 8.245 -14.397 1.00 81.44 85 LYS A CA 1
ATOM 666 C C . LYS A 1 85 ? 5.032 6.858 -14.967 1.00 81.44 85 LYS A C 1
ATOM 668 O O . LYS A 1 85 ? 6.050 6.267 -14.608 1.00 81.44 85 LYS A O 1
ATOM 673 N N . THR A 1 86 ? 4.067 6.345 -15.717 1.00 68.38 86 THR A N 1
ATOM 674 C CA . THR A 1 86 ? 4.126 5.057 -16.418 1.00 68.38 86 THR A CA 1
ATOM 675 C C . THR A 1 86 ? 4.464 5.284 -17.883 1.00 68.38 86 THR A C 1
ATOM 677 O O . THR A 1 86 ? 4.547 6.463 -18.299 1.00 68.38 86 THR A O 1
#

Sequence (86 aa):
MQFSLFFQFSGKLNRRSSTGLGNDRQVNRIMLADRISKLRFLVDTGADVSVLPNYYAPKADSSNELLLLAANGTKISTFGRRRLKT

Mean predicted aligned error: 12.49 Å

Nearest PDB structures (foldseek):
  7zd6-assembly1_5  TM=2.215E-01  e=8.025E+00  Ovis aries